Protein AF-J9G814-F1 (afdb_monomer)

Sequence (117 aa):
MMAKVDLSNVELTEKAKEKIEAYYGWSKDWVPLRISKTVTLMVPPEKCNDEYRLKFMRKMNMTDTPKPKHAKADIDIDEANRLLSEGHKKKEVAKMFGVSVVTLDKHLRDASVGGGN

Solvent-accessible surface area (backbone atoms only — not comparable to full-atom values): 7345 Å² total; per-residue (Å²): 132,85,82,79,79,69,78,82,41,61,69,62,48,49,56,49,48,52,54,50,48,54,55,52,57,70,51,72,64,45,38,82,34,73,75,53,99,90,43,70,41,79,33,53,63,95,54,61,45,70,69,52,46,52,53,49,29,61,74,68,74,50,72,92,65,77,75,76,77,76,74,83,77,88,72,65,59,69,61,52,51,48,46,46,72,75,64,50,51,64,68,57,55,16,52,76,73,75,46,50,52,68,56,47,53,49,53,54,49,54,60,68,68,62,80,76,128

Secondary structure (DSSP, 8-state):
-PPPP-TT-HHHHHHHHHH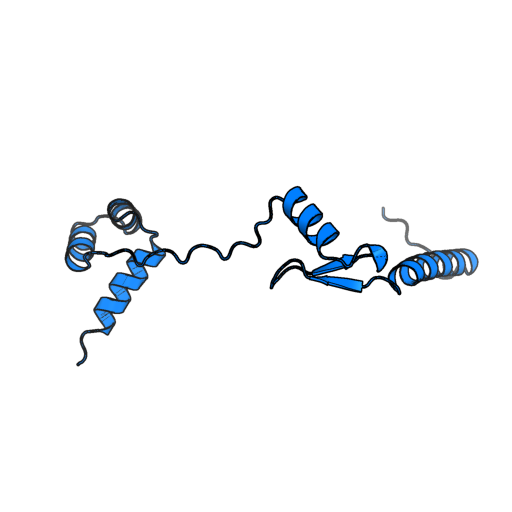HHHHHHHHTT-EEEE-SSS-EEEE-GGG-SHHHHHHHHHHTT---SPPP--------HHHHHHHHHTT--HHHHHHHTTS-HHHHHHHHHHHHH----

Mean predicted aligned error: 14.92 Å

InterPro domains:
  IPR006120 Resolvase, HTH domain [PF02796] (72-104)
  IPR009057 Homedomain-like superfamily [SSF46689] (76-109)

Radius of gyration: 28.43 Å; Cα contacts (8 Å, |Δi|>4): 69; chains: 1; bounding box: 52×35×76 Å

Structure (mmCIF, N/CA/C/O backbone):
data_AF-J9G814-F1
#
_entry.id   AF-J9G814-F1
#
loop_
_atom_site.group_PDB
_atom_site.id
_atom_site.type_symbol
_atom_site.label_atom_id
_atom_site.label_alt_id
_atom_site.label_comp_id
_atom_site.label_asym_id
_atom_site.label_entity_id
_atom_site.label_seq_id
_atom_site.pdbx_PDB_ins_code
_atom_site.Cartn_x
_atom_site.Cartn_y
_atom_site.Cartn_z
_atom_site.occupancy
_atom_site.B_iso_or_equiv
_atom_site.auth_seq_id
_atom_site.auth_comp_id
_atom_site.auth_asym_id
_atom_site.auth_atom_id
_atom_site.pdbx_PDB_model_num
ATOM 1 N N . MET A 1 1 ? -16.039 6.708 -36.908 1.00 39.12 1 MET A N 1
ATOM 2 C CA . MET A 1 1 ? -15.672 5.435 -37.569 1.00 39.12 1 MET A CA 1
ATOM 3 C C . MET A 1 1 ? -14.186 5.203 -37.335 1.00 39.12 1 MET A C 1
ATOM 5 O O . MET A 1 1 ? -13.408 6.066 -37.712 1.00 39.12 1 MET A O 1
ATOM 9 N N . MET A 1 2 ? -13.783 4.118 -36.661 1.00 47.75 2 MET A N 1
ATOM 10 C CA . MET A 1 2 ? -12.360 3.752 -36.595 1.00 47.75 2 MET A CA 1
ATOM 11 C C . MET A 1 2 ? -11.960 3.196 -37.962 1.00 47.75 2 MET A C 1
ATOM 13 O O . MET A 1 2 ? -12.574 2.236 -38.431 1.00 47.75 2 MET A O 1
ATOM 17 N N . ALA A 1 3 ? -10.989 3.828 -38.620 1.00 64.94 3 ALA A N 1
ATOM 18 C CA . ALA A 1 3 ? -10.440 3.328 -39.871 1.00 64.94 3 ALA A CA 1
ATOM 19 C C . ALA A 1 3 ? -9.830 1.942 -39.616 1.00 64.94 3 ALA A C 1
ATOM 21 O O . ALA A 1 3 ? -8.946 1.792 -38.773 1.00 64.94 3 ALA A O 1
ATOM 22 N N . LYS A 1 4 ? -10.341 0.918 -40.304 1.00 66.56 4 LYS A N 1
ATOM 23 C CA . LYS A 1 4 ? -9.744 -0.418 -40.279 1.00 66.56 4 LYS A CA 1
ATOM 24 C C . LYS A 1 4 ? -8.463 -0.352 -41.103 1.00 66.56 4 LYS A C 1
ATOM 26 O O . LYS A 1 4 ? -8.513 0.016 -42.272 1.00 66.56 4 LYS A O 1
ATOM 31 N N . VAL A 1 5 ? -7.330 -0.655 -40.478 1.00 64.62 5 VAL A N 1
ATOM 32 C CA . VAL A 1 5 ? -6.048 -0.761 -41.180 1.00 64.62 5 VAL A CA 1
ATOM 33 C C . VAL A 1 5 ? -6.077 -2.036 -42.013 1.00 64.62 5 VAL A C 1
ATOM 35 O O . VAL A 1 5 ? -6.324 -3.118 -41.481 1.00 64.62 5 VAL A O 1
ATOM 38 N N . ASP A 1 6 ? -5.850 -1.897 -43.315 1.00 69.25 6 ASP A N 1
ATOM 39 C CA . ASP A 1 6 ? -5.693 -3.025 -44.223 1.00 69.25 6 ASP A CA 1
ATOM 40 C C . ASP A 1 6 ? -4.309 -3.660 -44.020 1.00 69.25 6 ASP A C 1
ATOM 42 O O . ASP A 1 6 ? -3.280 -3.091 -44.385 1.00 69.25 6 ASP A O 1
ATOM 46 N N . LEU A 1 7 ? -4.295 -4.837 -43.392 1.00 63.16 7 LEU A N 1
ATOM 47 C CA . LEU A 1 7 ? -3.091 -5.610 -43.074 1.00 63.16 7 LEU A CA 1
ATOM 48 C C . LEU A 1 7 ? -2.484 -6.319 -44.297 1.00 63.16 7 LEU A C 1
ATOM 50 O O . LEU A 1 7 ? -1.447 -6.959 -44.158 1.00 63.16 7 LEU A O 1
ATOM 54 N N . SER A 1 8 ? -3.116 -6.232 -45.474 1.00 68.69 8 SER A N 1
ATOM 55 C CA . SER A 1 8 ? -2.572 -6.777 -46.725 1.00 68.69 8 SER A CA 1
ATOM 56 C C . SER A 1 8 ? -1.595 -5.823 -47.426 1.00 68.69 8 SER A C 1
ATOM 58 O O . SER A 1 8 ? -0.843 -6.236 -48.311 1.00 68.69 8 SER A O 1
ATOM 60 N N . ASN A 1 9 ? -1.552 -4.555 -47.002 1.00 77.19 9 ASN A N 1
ATOM 61 C CA . ASN A 1 9 ? -0.586 -3.580 -47.488 1.00 77.19 9 ASN A CA 1
ATOM 62 C C . ASN A 1 9 ? 0.782 -3.809 -46.826 1.00 77.19 9 ASN A C 1
ATOM 64 O O . ASN A 1 9 ? 1.048 -3.332 -45.721 1.00 77.19 9 ASN A O 1
ATOM 68 N N . VAL A 1 10 ? 1.653 -4.516 -47.549 1.00 72.81 10 VAL A N 1
ATOM 69 C CA . VAL A 1 10 ? 3.005 -4.900 -47.117 1.00 72.81 10 VAL A CA 1
ATOM 70 C C . VAL A 1 10 ? 3.814 -3.705 -46.599 1.00 72.81 10 VAL A C 1
ATOM 72 O O . VAL A 1 10 ? 4.476 -3.819 -45.573 1.00 72.81 10 VAL A O 1
ATOM 75 N N . GLU A 1 11 ? 3.718 -2.532 -47.230 1.00 75.12 11 GLU A N 1
ATOM 76 C CA . GLU A 1 11 ? 4.480 -1.345 -46.818 1.00 75.12 11 GLU A CA 1
ATOM 77 C C . GLU A 1 11 ? 4.008 -0.786 -45.463 1.00 75.12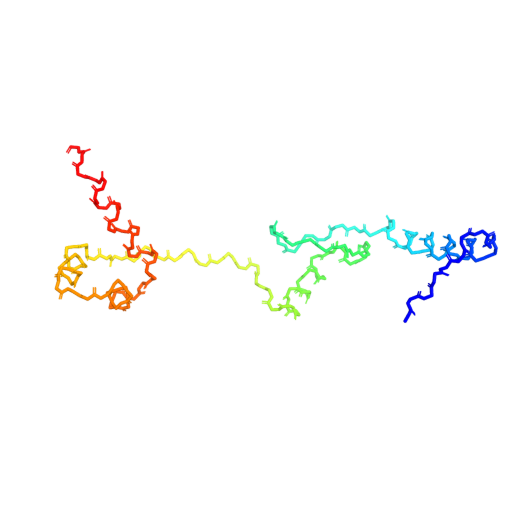 11 GLU A C 1
ATOM 79 O O . GLU A 1 11 ? 4.819 -0.404 -44.615 1.00 75.12 11 GLU A O 1
ATOM 84 N N . LEU A 1 12 ? 2.691 -0.764 -45.228 1.00 73.06 12 LEU A N 1
ATOM 85 C CA . LEU A 1 12 ? 2.120 -0.352 -43.942 1.00 73.06 12 LEU A CA 1
ATOM 86 C C . LEU A 1 12 ? 2.437 -1.365 -42.838 1.00 73.06 12 LEU A C 1
ATOM 88 O O . LEU A 1 12 ? 2.702 -0.967 -41.701 1.00 73.06 12 LEU A O 1
ATOM 92 N N . THR A 1 13 ? 2.445 -2.657 -43.165 1.00 74.69 13 THR A N 1
ATOM 93 C CA . THR A 1 13 ? 2.797 -3.727 -42.227 1.00 74.69 13 THR A CA 1
ATOM 94 C C . THR A 1 13 ? 4.269 -3.666 -41.819 1.00 74.69 13 THR A C 1
ATOM 96 O O . THR A 1 13 ? 4.560 -3.764 -40.628 1.00 74.69 13 THR A O 1
ATOM 99 N N . GLU A 1 14 ? 5.192 -3.447 -42.757 1.00 80.00 14 GLU A N 1
ATOM 100 C CA . GLU A 1 14 ? 6.625 -3.321 -42.450 1.00 80.00 14 GLU A CA 1
ATOM 101 C C . GLU A 1 14 ? 6.919 -2.062 -41.620 1.00 80.00 14 GLU A C 1
ATOM 103 O O . GLU A 1 14 ? 7.578 -2.151 -40.585 1.00 80.00 14 GLU A O 1
ATOM 108 N N . LYS A 1 15 ? 6.319 -0.910 -41.956 1.00 81.62 15 LYS A N 1
ATOM 109 C CA . LYS A 1 15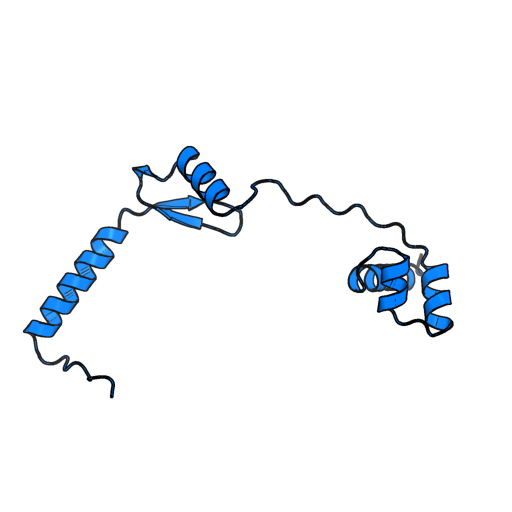 ? 6.437 0.312 -41.132 1.00 81.62 15 LYS A CA 1
ATOM 110 C C . LYS A 1 15 ? 5.868 0.137 -39.722 1.00 81.62 15 LYS A C 1
ATOM 112 O O . LYS A 1 15 ? 6.376 0.726 -38.766 1.00 81.62 15 LYS A O 1
ATOM 117 N N . ALA A 1 16 ? 4.791 -0.635 -39.572 1.00 77.75 16 ALA A N 1
ATOM 118 C CA . ALA A 1 16 ? 4.239 -0.955 -38.260 1.00 77.75 16 ALA A CA 1
ATOM 119 C C . ALA A 1 16 ? 5.192 -1.855 -37.462 1.00 77.75 16 ALA A C 1
ATOM 121 O O . ALA A 1 16 ? 5.446 -1.566 -36.294 1.00 77.75 16 ALA A O 1
ATOM 122 N N . LYS A 1 17 ? 5.763 -2.892 -38.089 1.00 81.00 17 LYS A N 1
ATOM 123 C CA . LYS A 1 17 ? 6.764 -3.767 -37.462 1.00 81.00 17 LYS A CA 1
ATOM 124 C C . LYS A 1 17 ? 8.002 -2.996 -37.021 1.00 81.00 17 LYS A C 1
ATOM 126 O O . LYS A 1 17 ? 8.423 -3.181 -35.890 1.00 81.00 17 LYS A O 1
ATOM 131 N N . GLU A 1 18 ? 8.521 -2.086 -37.841 1.00 82.50 18 GLU A N 1
ATOM 132 C CA . GLU A 1 18 ? 9.692 -1.268 -37.498 1.00 82.50 18 GLU A CA 1
ATOM 133 C C . GLU A 1 18 ? 9.433 -0.396 -36.260 1.00 82.50 18 GLU A C 1
ATOM 135 O O . GLU A 1 18 ? 10.235 -0.363 -35.329 1.00 82.50 18 GLU A O 1
ATOM 140 N N . LYS A 1 19 ? 8.263 0.252 -36.182 1.00 80.00 19 LYS A N 1
ATOM 141 C CA . LYS A 1 19 ? 7.867 1.027 -34.993 1.00 80.00 19 LYS A CA 1
ATOM 142 C C . LYS A 1 19 ? 7.693 0.153 -33.756 1.00 80.00 19 LYS A C 1
ATOM 144 O O . LYS A 1 19 ? 8.042 0.577 -32.655 1.00 80.00 19 LYS A O 1
ATOM 149 N N . ILE A 1 20 ? 7.137 -1.042 -33.932 1.00 77.31 20 ILE A N 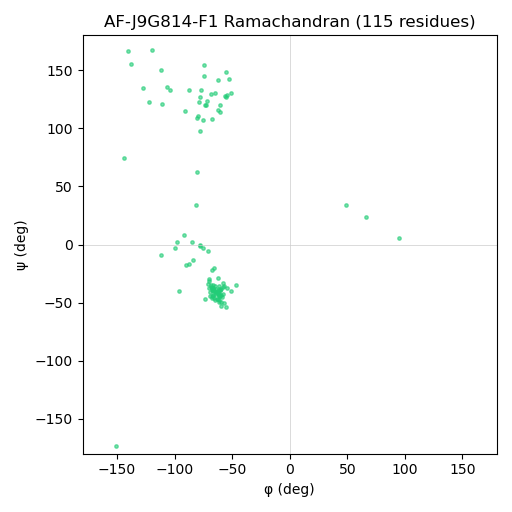1
ATOM 150 C CA . ILE A 1 20 ? 6.959 -2.022 -32.862 1.00 77.31 20 ILE A CA 1
ATOM 151 C C . ILE A 1 20 ? 8.325 -2.511 -32.364 1.00 77.31 20 ILE A C 1
ATOM 153 O O . ILE A 1 20 ? 8.564 -2.546 -31.160 1.00 77.31 20 ILE A O 1
ATOM 157 N N . GLU A 1 21 ? 9.241 -2.840 -33.268 1.00 76.81 21 GLU A N 1
ATOM 158 C CA . GLU A 1 21 ? 10.586 -3.299 -32.941 1.00 76.81 21 GLU A CA 1
ATOM 159 C C . GLU A 1 21 ? 11.418 -2.194 -32.292 1.00 76.81 21 GLU A C 1
ATOM 161 O O . GLU A 1 21 ? 12.084 -2.456 -31.297 1.00 76.81 21 GLU A O 1
ATOM 166 N N . ALA A 1 22 ? 11.317 -0.951 -32.766 1.00 74.12 22 ALA A N 1
ATOM 167 C CA . ALA A 1 22 ? 11.938 0.202 -32.121 1.00 74.12 22 ALA A CA 1
ATOM 168 C C . ALA A 1 22 ? 11.396 0.412 -30.696 1.00 74.12 22 ALA A C 1
ATOM 170 O O . ALA A 1 22 ? 12.170 0.602 -29.757 1.00 74.12 22 ALA A O 1
ATOM 171 N N . TYR A 1 23 ? 10.075 0.307 -30.512 1.00 67.56 23 TYR A N 1
ATOM 172 C CA . TYR A 1 23 ? 9.432 0.412 -29.201 1.00 67.56 23 TYR A CA 1
ATOM 173 C C . TYR A 1 23 ? 9.904 -0.684 -28.237 1.00 67.56 23 TYR A C 1
ATOM 175 O O . TYR A 1 23 ? 10.315 -0.396 -27.112 1.00 67.56 23 TYR A O 1
ATOM 183 N N . TYR A 1 24 ? 9.892 -1.944 -28.678 1.00 65.56 24 TYR A N 1
ATOM 184 C CA . TYR A 1 24 ? 10.353 -3.058 -27.853 1.00 65.56 24 TYR A CA 1
ATOM 185 C C . TYR A 1 24 ? 11.871 -3.045 -27.660 1.00 65.56 24 TYR A C 1
ATOM 187 O O . TYR A 1 24 ? 12.338 -3.380 -26.574 1.00 65.56 24 TYR A O 1
ATOM 195 N N . GLY A 1 25 ? 12.642 -2.604 -28.652 1.00 65.75 25 GLY A N 1
ATOM 196 C CA . GLY A 1 25 ? 14.088 -2.417 -28.581 1.00 65.75 25 GLY A CA 1
ATOM 197 C C . GLY A 1 25 ? 14.487 -1.458 -27.466 1.00 65.75 25 GLY A C 1
ATOM 198 O O . GLY A 1 25 ? 15.367 -1.786 -26.680 1.00 65.75 25 GLY A O 1
ATOM 199 N N . TRP A 1 26 ? 13.767 -0.344 -27.306 1.00 58.25 26 TRP A N 1
ATOM 200 C CA . TRP A 1 26 ? 14.002 0.608 -26.215 1.00 58.25 26 TRP A CA 1
ATOM 201 C C . TRP A 1 26 ? 13.657 0.056 -24.830 1.00 58.25 26 TRP A C 1
ATOM 203 O O . TRP A 1 26 ? 14.167 0.575 -23.843 1.00 58.25 26 TRP A O 1
ATOM 213 N N . SER A 1 27 ? 12.809 -0.976 -24.740 1.00 60.44 27 SER A N 1
ATOM 214 C CA . SER A 1 27 ? 12.403 -1.608 -23.474 1.00 60.44 27 SER A CA 1
ATOM 215 C C . SER A 1 27 ? 13.327 -2.736 -23.000 1.00 60.44 27 SER A C 1
ATOM 217 O O . SER A 1 27 ? 13.272 -3.095 -21.825 1.00 60.44 27 SER A O 1
ATOM 219 N N . LYS A 1 28 ? 14.178 -3.287 -23.882 1.00 65.00 28 LYS A N 1
ATOM 220 C CA . LYS A 1 28 ? 15.026 -4.459 -23.580 1.00 65.00 28 LYS A CA 1
ATOM 221 C C . LYS A 1 28 ? 16.034 -4.204 -22.460 1.00 65.00 28 LYS A C 1
ATOM 223 O O . LYS A 1 28 ? 16.346 -5.128 -21.717 1.00 65.00 28 LYS A O 1
ATOM 228 N N . ASP A 1 29 ? 16.467 -2.957 -22.308 1.00 77.81 29 ASP A N 1
ATOM 229 C CA . ASP A 1 29 ? 17.481 -2.572 -21.324 1.00 77.81 29 ASP A CA 1
ATOM 230 C C . ASP A 1 29 ? 16.880 -1.996 -20.032 1.00 77.81 29 ASP A C 1
ATOM 232 O O . ASP A 1 29 ? 17.613 -1.578 -19.138 1.00 77.81 29 ASP A O 1
ATOM 236 N N . TRP A 1 30 ? 15.549 -1.939 -19.904 1.00 88.06 30 TRP A N 1
ATOM 237 C CA . TRP A 1 30 ? 14.917 -1.400 -18.701 1.00 88.06 30 TRP A CA 1
ATOM 238 C C . TRP A 1 30 ? 14.976 -2.422 -17.573 1.00 88.06 30 TRP A C 1
ATOM 240 O O . TRP A 1 30 ? 14.604 -3.584 -17.724 1.00 88.06 30 TRP A O 1
ATOM 250 N N . VAL A 1 31 ? 15.388 -1.956 -16.402 1.00 90.69 31 VAL A N 1
ATOM 251 C CA . VAL A 1 31 ? 15.571 -2.779 -15.212 1.00 90.69 31 VAL A CA 1
ATOM 252 C C . VAL A 1 31 ? 14.527 -2.434 -14.145 1.00 90.69 31 VAL A C 1
ATOM 254 O O . VAL A 1 31 ? 14.046 -1.296 -14.079 1.00 90.69 31 VAL A O 1
ATOM 257 N N . PRO A 1 32 ? 14.141 -3.406 -13.301 1.00 93.75 32 PRO A N 1
ATOM 258 C CA . PRO A 1 32 ? 13.139 -3.186 -12.269 1.00 93.75 32 PRO A CA 1
ATOM 259 C C . PRO A 1 32 ? 13.739 -2.470 -11.050 1.00 93.75 32 PRO A C 1
ATOM 261 O O . PRO A 1 32 ? 14.469 -3.062 -10.257 1.00 93.75 32 PRO A O 1
ATOM 264 N N . LEU A 1 33 ? 13.358 -1.211 -10.836 1.00 94.12 33 LEU A N 1
ATOM 265 C CA . LEU A 1 33 ? 13.622 -0.473 -9.603 1.00 94.12 33 LEU A CA 1
ATOM 266 C C . LEU A 1 33 ? 12.462 -0.652 -8.620 1.00 94.12 33 LEU A C 1
ATOM 268 O O . LEU A 1 33 ? 11.341 -0.181 -8.840 1.00 94.12 33 LEU A O 1
ATOM 272 N N . ARG A 1 34 ? 12.733 -1.308 -7.491 1.00 91.19 34 ARG A N 1
ATOM 273 C CA . ARG A 1 34 ? 11.732 -1.513 -6.441 1.00 91.19 34 ARG A CA 1
ATOM 274 C C . ARG A 1 34 ? 11.559 -0.252 -5.594 1.00 91.19 34 ARG A C 1
ATOM 276 O O . ARG A 1 34 ? 12.513 0.222 -4.986 1.00 91.19 34 ARG A O 1
ATOM 283 N N . ILE A 1 35 ? 10.329 0.260 -5.531 1.00 89.75 35 ILE A N 1
ATOM 284 C CA . ILE A 1 35 ? 9.969 1.429 -4.712 1.00 89.75 35 ILE A CA 1
ATOM 285 C C . ILE A 1 35 ? 9.381 0.991 -3.374 1.00 89.75 35 ILE A C 1
ATOM 287 O O . ILE A 1 35 ? 9.671 1.587 -2.346 1.00 89.75 35 ILE A O 1
ATOM 291 N N . SER A 1 36 ? 8.547 -0.052 -3.376 1.00 83.62 36 SER A N 1
ATOM 292 C CA . SER A 1 36 ? 7.942 -0.600 -2.161 1.00 83.62 36 SER A CA 1
ATOM 293 C C . SER A 1 36 ? 7.656 -2.098 -2.307 1.00 83.62 36 SER A C 1
ATOM 295 O O . SER A 1 36 ? 8.004 -2.737 -3.306 1.00 83.62 36 SER A O 1
ATOM 297 N N . LYS A 1 37 ? 6.983 -2.696 -1.316 1.00 82.44 37 LYS A N 1
ATOM 298 C CA . LYS A 1 37 ? 6.521 -4.089 -1.417 1.00 82.44 37 LYS A CA 1
ATOM 299 C C . LYS A 1 37 ? 5.592 -4.315 -2.616 1.00 82.44 37 LYS A C 1
ATOM 301 O O . LYS A 1 37 ? 5.668 -5.392 -3.196 1.00 82.44 37 LYS A O 1
ATOM 306 N N . THR A 1 38 ? 4.783 -3.322 -2.989 1.00 84.62 38 THR A N 1
ATOM 307 C CA . THR A 1 38 ? 3.733 -3.427 -4.020 1.00 84.62 38 THR A CA 1
ATOM 308 C C . THR A 1 38 ? 4.014 -2.619 -5.288 1.00 84.62 38 THR A C 1
ATOM 310 O O . THR A 1 38 ? 3.281 -2.767 -6.259 1.00 84.62 38 THR A O 1
ATOM 313 N N . VAL A 1 39 ? 5.048 -1.771 -5.303 1.00 87.69 39 VAL A N 1
ATOM 314 C CA . VAL A 1 39 ? 5.348 -0.871 -6.428 1.00 87.69 39 VAL A CA 1
ATOM 315 C C . VAL A 1 39 ? 6.759 -1.119 -6.954 1.00 87.69 39 VAL A C 1
ATOM 317 O O . VAL A 1 39 ? 7.739 -0.996 -6.215 1.00 87.69 39 VAL A O 1
ATOM 320 N N . THR A 1 40 ? 6.848 -1.432 -8.247 1.00 92.69 40 THR A N 1
ATOM 321 C CA . THR A 1 40 ? 8.095 -1.569 -9.015 1.00 92.69 40 THR A CA 1
ATOM 322 C C . THR A 1 40 ? 7.992 -0.704 -10.262 1.00 92.69 40 THR A C 1
ATOM 324 O O . THR A 1 40 ? 6.960 -0.709 -10.929 1.00 92.69 40 THR A O 1
ATOM 327 N N . LEU A 1 41 ? 9.046 0.050 -10.556 1.00 91.31 41 LEU A N 1
ATOM 328 C CA . LEU A 1 41 ? 9.156 0.859 -11.763 1.00 91.31 41 LEU A CA 1
ATOM 329 C C . LEU A 1 41 ? 10.141 0.197 -12.711 1.00 91.31 41 LEU A C 1
ATOM 331 O O . LEU A 1 41 ? 11.227 -0.190 -12.291 1.00 91.31 41 LEU A O 1
ATOM 335 N N . MET A 1 42 ? 9.796 0.131 -13.989 1.00 92.00 42 MET A N 1
ATOM 336 C CA . MET A 1 42 ? 10.794 -0.122 -15.019 1.00 92.00 42 MET A CA 1
ATOM 337 C C . MET A 1 42 ? 11.536 1.195 -15.246 1.00 92.00 42 MET A C 1
ATOM 339 O O . MET A 1 42 ? 10.892 2.221 -15.475 1.00 92.00 42 MET A O 1
ATOM 343 N N . VAL A 1 43 ? 12.865 1.189 -15.161 1.00 90.88 43 VAL A N 1
ATOM 344 C CA . VAL A 1 43 ? 13.699 2.374 -15.403 1.00 90.88 43 VAL A CA 1
ATOM 345 C C . VAL A 1 43 ? 14.935 2.004 -16.223 1.00 90.88 43 VAL A C 1
ATOM 347 O O . VAL A 1 43 ? 15.375 0.858 -16.171 1.00 90.88 43 VAL A O 1
ATOM 350 N N . PRO A 1 44 ? 15.534 2.959 -16.948 1.00 90.50 44 PRO A N 1
ATOM 351 C CA . PRO A 1 44 ? 16.862 2.776 -17.524 1.00 90.50 44 PRO A CA 1
ATOM 352 C C . PRO A 1 44 ? 17.921 2.391 -16.464 1.00 90.50 44 PRO A C 1
ATOM 354 O O . PRO A 1 44 ? 17.805 2.850 -15.317 1.00 90.50 44 PRO A O 1
ATOM 357 N N . PRO A 1 45 ? 18.956 1.597 -16.805 1.00 87.94 45 PRO A N 1
ATOM 358 C CA . PRO A 1 45 ? 19.946 1.091 -15.848 1.00 87.94 45 PRO A CA 1
ATOM 359 C C . PRO A 1 45 ? 20.635 2.179 -15.023 1.00 87.94 45 PRO A C 1
ATOM 361 O O . PRO A 1 45 ? 20.833 2.013 -13.821 1.00 87.94 45 PRO A O 1
ATOM 364 N N . GLU A 1 46 ? 20.921 3.334 -15.623 1.00 87.69 46 GLU A N 1
ATOM 365 C CA . GLU A 1 46 ? 21.570 4.464 -14.956 1.00 87.69 46 GLU A CA 1
ATOM 366 C C . GLU A 1 46 ? 20.705 5.095 -13.852 1.00 87.69 46 GLU A C 1
ATOM 368 O O . GLU A 1 46 ? 21.217 5.756 -12.948 1.00 87.69 46 GLU A O 1
ATOM 373 N N . LYS A 1 47 ? 19.387 4.864 -13.893 1.00 90.88 47 LYS A N 1
ATOM 374 C CA . LYS A 1 47 ? 18.407 5.342 -12.904 1.00 90.88 47 LYS A CA 1
ATOM 375 C C . LYS A 1 47 ? 18.006 4.274 -11.892 1.00 90.88 47 LYS A C 1
ATOM 377 O O . LYS A 1 47 ? 17.238 4.571 -10.979 1.00 90.88 47 LYS A O 1
ATOM 382 N N . CYS A 1 48 ? 18.506 3.048 -12.018 1.00 91.25 48 CYS A N 1
ATOM 383 C CA . CYS A 1 48 ? 18.221 1.968 -11.081 1.00 91.25 48 CYS A CA 1
ATOM 384 C C . CYS A 1 48 ? 19.092 2.075 -9.823 1.00 91.25 48 CYS A C 1
ATOM 386 O O . CYS A 1 48 ? 19.918 1.213 -9.534 1.00 91.25 48 CYS A O 1
ATOM 388 N N . ASN A 1 49 ? 18.924 3.168 -9.083 1.00 92.00 49 ASN A N 1
ATOM 389 C CA . ASN A 1 49 ? 19.697 3.469 -7.886 1.00 92.00 49 ASN A CA 1
ATOM 390 C C . ASN A 1 49 ? 18.827 4.097 -6.784 1.00 92.00 49 ASN A C 1
ATOM 392 O O . ASN A 1 49 ? 17.693 4.537 -7.006 1.00 92.00 49 ASN A O 1
ATOM 396 N N . ASP A 1 50 ? 19.387 4.135 -5.578 1.00 89.62 50 ASP A N 1
ATOM 397 C CA . ASP A 1 50 ? 18.708 4.602 -4.370 1.00 89.62 50 ASP A CA 1
ATOM 398 C C . ASP A 1 50 ? 18.378 6.099 -4.409 1.00 89.62 50 ASP A C 1
ATOM 400 O O . ASP A 1 50 ? 17.320 6.513 -3.934 1.00 89.62 50 ASP A O 1
ATOM 404 N N . GLU A 1 51 ? 19.235 6.917 -5.021 1.00 92.31 51 GLU A N 1
ATOM 405 C CA . GLU A 1 51 ? 19.015 8.360 -5.140 1.00 92.31 51 GLU A CA 1
ATOM 406 C C . GLU A 1 51 ? 17.780 8.661 -6.002 1.00 92.31 51 GLU A C 1
ATOM 408 O O . GLU A 1 51 ? 16.887 9.418 -5.601 1.00 92.31 51 GLU A O 1
ATOM 413 N N . TYR A 1 52 ? 17.681 8.013 -7.164 1.00 92.75 52 TYR A N 1
ATOM 414 C CA . TYR A 1 52 ? 16.536 8.136 -8.058 1.00 92.75 52 TYR A CA 1
ATOM 415 C C . TYR A 1 52 ? 15.259 7.602 -7.402 1.00 92.75 52 TYR A C 1
ATOM 417 O O . TYR A 1 52 ? 14.212 8.252 -7.492 1.00 92.75 52 TYR A O 1
ATOM 425 N N . ARG A 1 53 ? 15.347 6.476 -6.675 1.00 91.88 53 ARG A N 1
ATOM 426 C CA . ARG A 1 53 ? 14.235 5.937 -5.875 1.00 91.88 53 ARG A CA 1
ATOM 427 C C . ARG A 1 53 ? 13.710 6.983 -4.894 1.00 91.88 53 ARG A C 1
ATOM 429 O O . ARG A 1 53 ? 12.520 7.291 -4.914 1.00 91.88 53 ARG A O 1
ATOM 436 N N . LEU A 1 54 ? 14.580 7.572 -4.073 1.00 90.75 54 LEU A N 1
ATOM 437 C CA . LEU A 1 54 ? 14.190 8.562 -3.062 1.00 90.75 54 LEU A CA 1
ATOM 438 C C . LEU A 1 54 ? 13.605 9.833 -3.689 1.00 90.75 54 LEU A C 1
ATOM 440 O O . LEU A 1 54 ? 12.606 10.367 -3.200 1.00 90.75 54 LEU A O 1
ATOM 444 N N . LYS A 1 55 ? 14.183 10.304 -4.799 1.00 92.12 55 LYS A N 1
ATOM 445 C CA . LYS A 1 55 ? 13.660 11.452 -5.552 1.00 92.12 55 LYS A CA 1
ATOM 446 C C . LYS A 1 55 ? 12.263 11.173 -6.106 1.00 92.12 55 LYS A C 1
ATOM 448 O O . LYS A 1 55 ? 11.390 12.037 -6.015 1.00 92.12 55 LYS A O 1
ATOM 453 N N . PHE A 1 56 ? 12.038 9.974 -6.643 1.00 90.12 56 PHE A N 1
ATOM 454 C CA . PHE A 1 56 ? 10.727 9.540 -7.118 1.00 90.12 56 PHE A CA 1
ATOM 455 C C . PHE A 1 56 ? 9.711 9.474 -5.973 1.00 90.12 56 PHE A C 1
ATOM 457 O O . PHE A 1 56 ? 8.621 10.031 -6.093 1.00 90.12 56 PHE A O 1
ATOM 464 N N . MET A 1 57 ?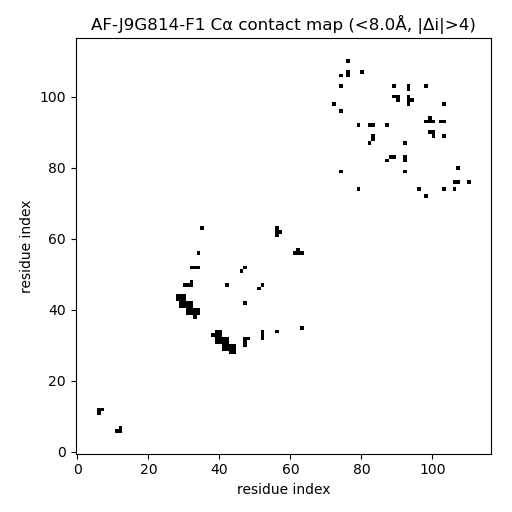 10.083 8.872 -4.840 1.00 89.56 57 MET A N 1
ATOM 465 C CA . MET A 1 57 ? 9.219 8.788 -3.659 1.00 89.56 57 MET A CA 1
ATOM 466 C C . MET A 1 57 ? 8.819 10.172 -3.147 1.00 89.56 57 MET A C 1
ATOM 468 O O . MET A 1 57 ? 7.636 10.418 -2.919 1.00 89.56 57 MET A O 1
ATOM 472 N N . ARG A 1 58 ? 9.774 11.108 -3.062 1.00 88.88 58 ARG A N 1
ATOM 473 C CA . ARG A 1 58 ? 9.510 12.500 -2.670 1.00 88.88 58 ARG A CA 1
ATOM 474 C C . ARG A 1 58 ? 8.559 13.198 -3.640 1.00 88.88 58 ARG A C 1
ATOM 476 O O . ARG A 1 58 ? 7.653 13.888 -3.198 1.00 88.88 58 ARG A O 1
ATOM 483 N N . LYS A 1 59 ? 8.748 13.009 -4.950 1.00 89.94 59 LYS A N 1
ATOM 484 C CA . LYS A 1 59 ? 7.889 13.601 -5.988 1.00 89.94 59 LYS A CA 1
ATOM 485 C C . LYS A 1 59 ? 6.453 13.071 -5.932 1.00 89.94 59 LYS A C 1
ATOM 487 O O . LYS A 1 59 ? 5.525 13.816 -6.217 1.00 89.94 59 LYS A O 1
ATOM 492 N N . MET A 1 60 ? 6.285 11.796 -5.590 1.00 86.19 60 MET A N 1
ATOM 493 C CA . MET A 1 60 ? 4.981 11.132 -5.516 1.00 86.19 60 MET A CA 1
ATOM 494 C C . MET A 1 60 ? 4.346 11.193 -4.119 1.00 86.19 60 MET A C 1
ATOM 496 O O . MET A 1 60 ? 3.352 10.510 -3.881 1.00 86.19 60 MET A O 1
ATOM 500 N N . ASN A 1 61 ? 4.920 11.961 -3.182 1.00 85.94 61 ASN A N 1
ATOM 501 C CA . ASN A 1 61 ? 4.523 11.997 -1.769 1.00 85.94 61 ASN A CA 1
ATOM 502 C C . ASN A 1 61 ? 4.383 10.592 -1.142 1.00 85.94 61 ASN A C 1
ATOM 504 O O . ASN A 1 61 ? 3.528 10.353 -0.289 1.00 85.94 61 ASN A O 1
ATOM 508 N N . MET A 1 62 ? 5.222 9.647 -1.571 1.00 82.31 62 MET A N 1
ATOM 509 C CA . MET A 1 62 ? 5.289 8.301 -1.011 1.00 82.31 62 MET A CA 1
ATOM 510 C C . MET A 1 62 ? 6.256 8.296 0.169 1.00 82.31 62 MET A C 1
ATOM 512 O O . MET A 1 62 ? 7.379 8.788 0.066 1.00 82.31 62 MET A O 1
ATOM 516 N N . THR A 1 63 ? 5.845 7.697 1.282 1.00 73.19 63 THR A N 1
ATOM 517 C CA . THR A 1 63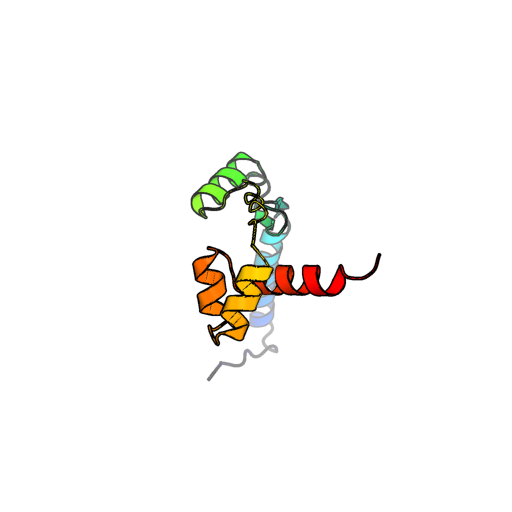 ? 6.707 7.503 2.447 1.00 73.19 63 THR A CA 1
ATOM 518 C C . THR A 1 63 ? 7.165 6.050 2.513 1.00 73.19 63 THR A C 1
ATOM 520 O O . THR A 1 63 ? 6.347 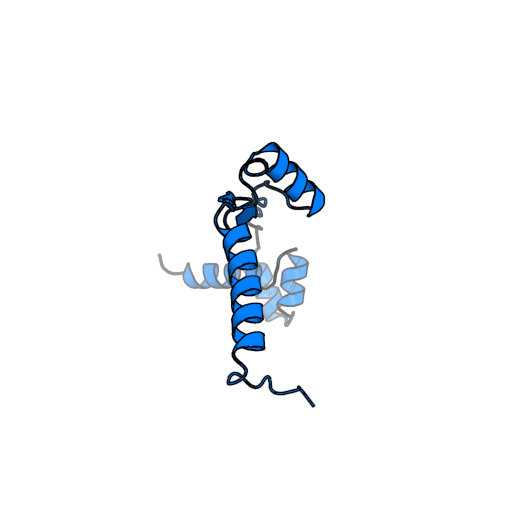5.138 2.405 1.00 73.19 63 THR A O 1
ATOM 523 N N . ASP A 1 64 ? 8.466 5.829 2.724 1.00 65.44 64 ASP A N 1
ATOM 524 C CA . ASP A 1 64 ? 9.010 4.488 3.014 1.00 65.44 64 ASP A CA 1
ATOM 525 C C . ASP A 1 64 ? 8.768 4.073 4.473 1.00 65.44 64 ASP A C 1
ATOM 527 O O . ASP A 1 64 ? 9.161 3.003 4.932 1.00 65.44 64 ASP A O 1
ATOM 531 N N . THR A 1 65 ? 8.137 4.954 5.250 1.00 63.28 65 THR A N 1
ATOM 532 C CA . THR A 1 65 ? 7.873 4.683 6.649 1.00 63.28 65 THR A CA 1
ATOM 533 C C . THR A 1 65 ? 6.844 3.559 6.758 1.00 63.28 65 THR A C 1
ATOM 535 O O . THR A 1 65 ? 5.777 3.620 6.131 1.00 63.28 65 THR A O 1
ATOM 538 N N . PRO A 1 66 ? 7.121 2.513 7.557 1.00 59.00 66 PRO A N 1
ATOM 539 C CA . PRO A 1 66 ? 6.092 1.549 7.897 1.00 59.00 66 PRO A CA 1
ATOM 540 C C . PRO A 1 66 ? 4.927 2.317 8.525 1.00 59.00 66 PRO A C 1
ATOM 542 O O . PRO A 1 66 ? 5.131 3.113 9.444 1.00 59.00 66 PRO A O 1
ATOM 545 N N . LYS A 1 67 ? 3.707 2.106 8.009 1.00 60.47 67 LYS A N 1
ATOM 546 C CA . LYS A 1 67 ? 2.505 2.693 8.614 1.00 60.47 67 LYS A CA 1
ATOM 547 C C . LYS A 1 67 ? 2.524 2.359 10.108 1.00 60.47 67 LYS A C 1
ATOM 549 O O . LYS A 1 67 ? 2.735 1.184 10.436 1.00 60.47 67 LYS A O 1
ATOM 554 N N . PR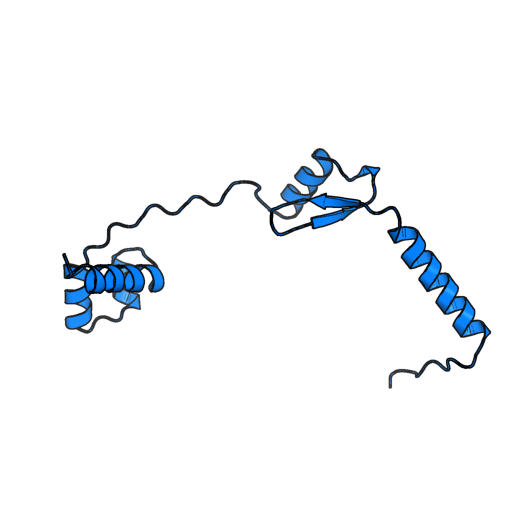O A 1 68 ? 2.332 3.345 11.001 1.00 58.09 68 PRO A N 1
ATOM 555 C CA . PRO A 1 68 ? 2.296 3.066 12.425 1.00 58.09 68 PRO A CA 1
ATOM 556 C C . PRO A 1 68 ? 1.233 1.995 12.663 1.00 58.09 68 PRO A C 1
ATOM 558 O O . PRO A 1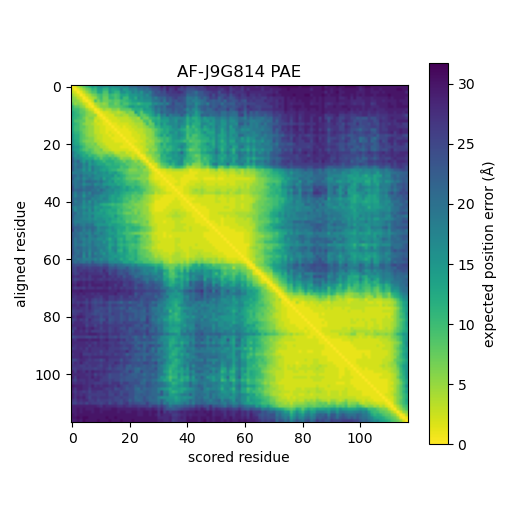 68 ? 0.099 2.116 12.193 1.00 58.09 68 PRO A O 1
ATOM 561 N N . LYS A 1 69 ? 1.612 0.906 13.341 1.00 63.81 69 LYS A N 1
ATOM 562 C CA . LYS A 1 69 ? 0.626 -0.058 13.825 1.00 63.81 69 LYS A CA 1
ATOM 563 C C . LYS A 1 69 ? -0.271 0.726 14.776 1.00 63.81 69 LYS A C 1
ATOM 565 O O . LYS A 1 69 ? 0.222 1.226 15.783 1.00 63.81 69 LYS A O 1
ATOM 570 N N . HIS A 1 70 ? -1.544 0.895 14.424 1.00 63.88 70 HIS A N 1
ATOM 571 C CA . HIS A 1 70 ? -2.495 1.544 15.318 1.00 63.88 70 HIS A CA 1
ATOM 572 C C . HIS A 1 70 ? -2.457 0.809 16.661 1.00 63.88 70 HIS A C 1
ATOM 574 O O . HIS A 1 70 ? -2.527 -0.425 16.686 1.00 63.88 70 HIS A O 1
ATOM 580 N N . ALA A 1 71 ? -2.281 1.558 17.753 1.00 63.69 71 ALA A N 1
ATOM 581 C CA . ALA A 1 71 ? -2.411 1.005 19.092 1.00 63.69 71 ALA A CA 1
ATOM 582 C C . ALA A 1 71 ? -3.765 0.289 19.192 1.00 63.69 71 ALA A C 1
ATOM 584 O O . ALA A 1 71 ? -4.749 0.733 18.590 1.00 63.69 71 ALA A O 1
ATOM 585 N N . LYS A 1 72 ? -3.809 -0.846 19.897 1.00 68.19 72 LYS A N 1
ATOM 586 C CA . LYS A 1 72 ? -5.087 -1.500 20.180 1.00 68.19 72 LYS A CA 1
ATOM 587 C C . LYS A 1 72 ? -5.900 -0.515 21.018 1.00 68.19 72 LYS A C 1
ATOM 589 O O . LYS A 1 72 ? -5.448 -0.129 22.090 1.00 68.19 72 LYS A O 1
ATOM 594 N N . ALA A 1 73 ? -7.022 -0.053 20.474 1.00 72.56 73 ALA A N 1
ATOM 595 C CA . ALA A 1 73 ? -7.959 0.753 21.235 1.00 72.56 73 ALA A CA 1
ATOM 596 C C . ALA A 1 73 ? -8.527 -0.125 22.350 1.00 72.56 73 ALA A C 1
ATOM 598 O O . ALA A 1 73 ? -8.937 -1.252 22.075 1.00 72.56 73 ALA A O 1
ATOM 599 N N . ASP A 1 74 ? -8.504 0.380 23.575 1.00 80.31 74 ASP A N 1
ATOM 600 C CA . ASP A 1 74 ? -9.172 -0.259 24.699 1.00 80.31 74 ASP A CA 1
ATOM 601 C C . ASP A 1 74 ? -10.653 0.124 24.621 1.00 80.31 74 ASP A C 1
ATOM 603 O O . ASP A 1 74 ? -11.001 1.301 24.733 1.00 80.31 74 ASP A O 1
ATOM 607 N N . ILE A 1 75 ? -11.503 -0.843 24.276 1.00 85.06 75 ILE A N 1
ATOM 608 C CA . ILE A 1 75 ? -12.948 -0.645 24.147 1.00 85.06 75 ILE A CA 1
ATOM 609 C C . ILE A 1 75 ? -13.607 -1.406 25.285 1.00 85.06 75 ILE A C 1
ATOM 611 O O . ILE A 1 75 ? -13.491 -2.630 25.348 1.00 85.06 75 ILE A O 1
ATOM 615 N N . ASP A 1 76 ? -14.346 -0.686 26.124 1.00 89.69 76 ASP A N 1
ATOM 616 C CA . ASP A 1 76 ? -15.245 -1.291 27.099 1.00 89.69 76 ASP A CA 1
ATOM 617 C C . ASP A 1 76 ? -16.410 -1.971 26.360 1.00 89.69 76 ASP A C 1
ATOM 619 O O . ASP A 1 76 ? -17.271 -1.324 25.752 1.00 89.69 76 ASP A O 1
ATOM 623 N N . ILE A 1 77 ? -16.383 -3.303 26.359 1.00 89.50 77 ILE A N 1
ATOM 624 C CA . ILE A 1 77 ? -17.342 -4.150 25.649 1.00 89.50 77 ILE A CA 1
ATOM 625 C C . ILE A 1 77 ? -18.723 -4.088 26.295 1.00 89.50 77 ILE A C 1
ATOM 627 O O . ILE A 1 77 ? -19.729 -4.110 25.580 1.00 89.50 77 ILE A O 1
ATOM 631 N N . ASP A 1 78 ? -18.780 -4.010 27.622 1.00 90.50 78 ASP A N 1
ATOM 632 C CA . ASP A 1 78 ? -20.035 -4.010 28.365 1.00 90.50 78 ASP A CA 1
ATOM 633 C C . ASP A 1 78 ? -20.781 -2.704 28.109 1.00 90.50 78 ASP A C 1
ATOM 635 O O . ASP A 1 78 ? -21.966 -2.713 27.762 1.00 90.50 78 ASP A O 1
ATOM 639 N N . GLU A 1 79 ? -20.057 -1.584 28.143 1.00 91.38 79 GLU A N 1
ATOM 640 C CA . GLU A 1 79 ? -20.619 -0.279 27.812 1.00 91.38 79 GLU A CA 1
ATOM 641 C C . GLU A 1 79 ? -21.054 -0.195 26.342 1.00 91.38 79 GLU A C 1
ATOM 643 O O . GLU A 1 79 ? -22.138 0.305 26.026 1.00 91.38 79 GLU A O 1
ATOM 648 N N . ALA A 1 80 ? -20.260 -0.748 25.421 1.00 91.12 80 ALA A N 1
ATOM 649 C CA . ALA A 1 80 ? -20.635 -0.813 24.013 1.00 91.12 80 ALA A CA 1
ATOM 650 C C . ALA A 1 80 ? -21.917 -1.638 23.783 1.00 91.12 80 ALA A C 1
ATOM 652 O O . ALA A 1 80 ? -22.777 -1.226 23.000 1.00 91.12 80 ALA A O 1
ATOM 653 N N . ASN A 1 81 ? -22.072 -2.781 24.460 1.00 91.06 81 ASN A N 1
ATOM 654 C CA . ASN A 1 81 ? -23.278 -3.609 24.382 1.00 91.06 81 ASN A CA 1
ATOM 655 C C . ASN A 1 81 ? -24.496 -2.924 25.007 1.00 91.06 81 ASN A C 1
ATOM 657 O O . ASN A 1 81 ? -25.600 -3.035 24.463 1.00 91.06 81 ASN A O 1
ATOM 661 N N . ARG A 1 82 ? -24.305 -2.185 26.106 1.00 93.00 82 ARG A N 1
ATOM 662 C CA . ARG A 1 82 ? -25.361 -1.387 26.736 1.00 93.00 82 ARG A CA 1
ATOM 663 C C . ARG A 1 82 ? -25.908 -0.344 25.768 1.00 93.00 82 ARG A C 1
ATOM 665 O O . ARG A 1 82 ? -27.101 -0.362 25.480 1.00 93.00 82 ARG A O 1
ATOM 672 N N . LEU A 1 83 ? -25.037 0.469 25.170 1.00 93.06 83 LEU A N 1
ATOM 673 C CA . LEU A 1 83 ? -25.435 1.503 24.208 1.00 93.06 83 LEU A CA 1
ATOM 674 C C . LEU A 1 83 ? -26.154 0.915 22.982 1.00 93.06 83 LEU A C 1
ATOM 676 O O . LEU A 1 83 ? -27.124 1.486 22.483 1.00 93.06 83 LEU A O 1
ATOM 680 N N . LEU A 1 84 ? -25.707 -0.245 22.493 1.00 92.19 84 LEU A N 1
ATOM 681 C CA . LEU A 1 84 ? -26.385 -0.945 21.398 1.00 92.19 84 LEU A CA 1
ATOM 682 C C . LEU A 1 84 ? -27.772 -1.460 21.806 1.00 92.19 84 LEU A C 1
ATOM 684 O O . LEU A 1 84 ? -28.703 -1.389 21.005 1.00 92.19 84 LEU A O 1
ATOM 688 N N . SER A 1 85 ? -27.917 -1.942 23.041 1.00 90.94 85 SER A N 1
ATOM 689 C CA . SER A 1 85 ? -29.195 -2.411 23.595 1.00 90.94 85 SER A CA 1
ATOM 690 C C . SER A 1 85 ? -30.173 -1.259 23.844 1.00 90.94 85 SER A C 1
ATOM 692 O O . SER A 1 85 ? -31.376 -1.422 23.663 1.00 90.94 85 SER A O 1
ATOM 694 N N . GLU A 1 86 ? -29.657 -0.074 24.173 1.00 94.06 86 GLU A N 1
ATOM 695 C CA . GLU A 1 86 ? -30.409 1.187 24.272 1.00 94.06 86 GLU A CA 1
ATOM 696 C C . GLU A 1 86 ? -30.845 1.736 22.897 1.00 94.06 86 GLU A C 1
ATOM 698 O O . GLU A 1 86 ? -31.595 2.708 22.815 1.00 94.06 86 GLU A O 1
ATOM 703 N N . GLY A 1 87 ? -30.419 1.096 21.802 1.00 93.94 87 GLY A N 1
ATOM 704 C CA . GLY A 1 87 ? -30.837 1.419 20.439 1.00 93.94 87 GLY A CA 1
ATOM 705 C C . GLY A 1 87 ? -29.905 2.371 19.688 1.00 93.94 87 GLY A C 1
ATOM 706 O O . GLY A 1 87 ? -30.218 2.750 18.554 1.00 93.94 87 GLY A O 1
ATOM 707 N N . HIS A 1 88 ? -28.748 2.737 20.254 1.00 93.12 88 HIS A N 1
ATOM 708 C CA . HIS A 1 88 ? -27.742 3.497 19.512 1.00 93.12 88 HIS A CA 1
ATOM 709 C C . HIS A 1 88 ? -27.226 2.695 18.316 1.00 93.12 88 HIS A C 1
ATOM 711 O O . HIS A 1 88 ? -26.998 1.485 18.379 1.00 93.12 88 HIS A O 1
ATOM 717 N N . LYS A 1 89 ? -26.978 3.370 17.189 1.00 94.62 89 LYS A N 1
ATOM 718 C CA . LYS A 1 89 ? -26.433 2.691 16.008 1.00 94.62 89 LYS A CA 1
ATOM 719 C C . LYS A 1 89 ? -24.956 2.380 16.232 1.00 94.62 89 LYS A C 1
ATOM 721 O O . LYS A 1 89 ? -24.209 3.218 16.731 1.00 94.62 89 LYS A O 1
ATOM 726 N N . LYS A 1 90 ? -24.475 1.245 15.704 1.00 92.38 90 LYS A N 1
ATOM 727 C CA . LYS A 1 90 ? -23.042 0.861 15.725 1.00 92.38 90 LYS A CA 1
ATOM 728 C C . LYS A 1 90 ? -22.092 1.990 15.298 1.00 92.38 90 LYS A C 1
ATOM 730 O O . LYS A 1 90 ? -20.989 2.102 15.819 1.00 92.38 90 LYS A O 1
ATOM 735 N N . LYS A 1 91 ? -22.513 2.840 14.353 1.00 94.06 91 LYS A N 1
ATOM 736 C CA . LYS A 1 91 ? -21.733 3.999 13.886 1.00 94.06 91 LYS A CA 1
ATOM 737 C C . LYS A 1 91 ? -21.561 5.078 14.958 1.00 94.06 91 LYS A C 1
ATOM 739 O O . LYS A 1 91 ? -20.505 5.698 15.020 1.00 94.06 91 LYS A O 1
ATOM 744 N N . GLU A 1 92 ? -22.590 5.312 15.763 1.00 92.88 92 GLU A N 1
ATOM 745 C CA . GLU A 1 92 ? -22.575 6.300 16.843 1.00 92.88 92 GLU A CA 1
ATOM 746 C C . GLU A 1 92 ? -21.719 5.790 17.995 1.00 92.88 92 GLU A C 1
ATOM 748 O O . GLU A 1 92 ? -20.804 6.490 18.414 1.00 92.88 92 GLU A O 1
ATOM 753 N N . VAL A 1 93 ? -21.924 4.534 18.396 1.00 93.31 93 VAL A N 1
ATOM 754 C CA . VAL A 1 93 ? -21.121 3.865 19.428 1.00 93.31 93 VAL A CA 1
ATOM 755 C C . VAL A 1 93 ? -19.638 3.867 19.046 1.00 93.31 93 VAL A C 1
ATOM 757 O O . VAL A 1 93 ? -18.808 4.362 19.799 1.00 93.31 93 VAL A O 1
ATOM 760 N N . ALA A 1 94 ? -19.283 3.447 17.826 1.00 92.50 94 ALA A N 1
ATOM 761 C CA . ALA A 1 94 ? -17.889 3.457 17.369 1.00 92.50 94 ALA A CA 1
ATOM 762 C C . ALA A 1 94 ? -17.255 4.859 17.425 1.00 92.50 94 ALA A C 1
ATOM 764 O O . ALA A 1 94 ? -16.085 5.001 17.779 1.00 92.50 94 ALA A O 1
ATOM 765 N N . LYS A 1 95 ? -18.040 5.903 17.126 1.00 92.56 95 LYS A N 1
ATOM 766 C CA . LYS A 1 95 ? -17.589 7.293 17.220 1.00 92.56 95 LYS A CA 1
ATOM 767 C C . LYS A 1 95 ? -17.333 7.716 18.671 1.00 92.56 95 LYS A C 1
ATOM 769 O O . LYS A 1 95 ? -16.352 8.419 18.892 1.00 92.56 95 LYS A O 1
ATOM 774 N N . MET A 1 96 ? -18.161 7.291 19.630 1.00 89.56 96 MET A N 1
ATOM 775 C CA . MET A 1 96 ? -17.959 7.577 21.062 1.00 89.56 96 MET A CA 1
ATOM 776 C C . MET A 1 96 ? -16.631 7.005 21.569 1.00 89.56 96 MET A C 1
ATOM 778 O O . MET A 1 96 ? -15.905 7.684 22.285 1.00 89.56 96 MET A O 1
ATOM 782 N N . PHE A 1 97 ? -16.268 5.805 21.110 1.00 88.88 97 PHE A N 1
ATOM 783 C CA . PHE A 1 97 ? -15.003 5.150 21.454 1.00 88.88 97 PHE A CA 1
ATOM 784 C C . PHE A 1 97 ? -13.814 5.577 20.573 1.00 88.88 97 PHE A C 1
ATOM 786 O O . PHE A 1 97 ? -12.714 5.055 20.725 1.00 88.88 97 PHE A O 1
ATOM 793 N N . GLY A 1 98 ? -14.000 6.506 19.625 1.00 87.94 98 GLY A N 1
ATOM 794 C CA . GLY A 1 98 ? -12.923 6.977 18.746 1.00 87.94 98 GLY A CA 1
ATOM 795 C C . GLY A 1 98 ? -12.381 5.915 17.779 1.00 87.94 98 GLY A C 1
ATOM 796 O O . GLY A 1 98 ? -11.244 6.018 17.316 1.00 87.94 98 GLY A O 1
ATOM 797 N N . VAL A 1 99 ? -13.177 4.894 17.454 1.00 89.38 99 VAL A N 1
ATOM 798 C CA . VAL A 1 99 ? -12.771 3.758 16.616 1.00 89.38 99 VAL A CA 1
ATOM 799 C C . VAL A 1 99 ? -13.620 3.628 15.353 1.00 89.38 99 VAL A C 1
ATOM 801 O O . VAL A 1 99 ? -14.673 4.243 15.189 1.00 89.38 99 VAL A O 1
ATOM 804 N N . SER A 1 100 ? -13.164 2.791 14.419 1.00 90.75 100 SER A N 1
ATOM 805 C CA . SER A 1 100 ? -13.979 2.418 13.263 1.00 90.75 100 SER A CA 1
ATOM 806 C C . SER A 1 100 ? -15.079 1.425 13.658 1.00 90.75 100 SER A C 1
ATOM 808 O O . SER A 1 100 ? -14.915 0.636 14.588 1.00 90.75 100 SER A O 1
ATOM 810 N N . VAL A 1 101 ? -16.174 1.390 12.892 1.00 92.69 101 VAL A N 1
ATOM 811 C CA . VAL A 1 101 ? -17.250 0.395 13.077 1.00 92.69 101 VAL A CA 1
ATOM 812 C C . VAL A 1 101 ? -16.720 -1.036 12.969 1.00 92.69 101 VAL A C 1
ATOM 814 O O . VAL A 1 101 ? -17.154 -1.912 13.708 1.00 92.69 101 VAL A O 1
ATOM 817 N N . VAL A 1 102 ? -15.747 -1.267 12.084 1.00 92.06 102 VAL A N 1
ATOM 818 C CA . VAL A 1 102 ? -15.105 -2.578 11.909 1.00 92.06 102 VAL A CA 1
ATOM 819 C C . VAL A 1 102 ? -14.298 -2.959 13.151 1.00 92.06 102 VAL A C 1
ATOM 821 O O . VAL A 1 102 ? -14.323 -4.111 13.575 1.00 92.06 102 VAL A O 1
ATOM 824 N N . THR A 1 103 ? -13.612 -1.988 13.762 1.00 90.19 103 THR A N 1
ATOM 825 C CA . THR A 1 103 ? -12.886 -2.189 15.021 1.00 90.19 103 THR A CA 1
ATOM 826 C C . THR A 1 103 ? -13.852 -2.565 16.139 1.00 90.19 103 THR A C 1
ATOM 828 O O . THR A 1 103 ? -13.586 -3.535 16.840 1.00 90.19 103 THR A O 1
ATOM 831 N N . LEU A 1 104 ? -14.973 -1.851 16.272 1.00 91.00 104 LEU A N 1
ATOM 832 C CA . LEU A 1 104 ? -16.004 -2.152 17.265 1.00 91.00 104 LEU A CA 1
ATOM 833 C C . LEU A 1 104 ? -16.582 -3.567 17.075 1.00 91.00 104 LEU A C 1
ATOM 835 O O . LEU A 1 104 ? -16.611 -4.343 18.021 1.00 91.00 104 LEU A O 1
ATOM 839 N N . ASP A 1 105 ? -16.980 -3.936 15.852 1.00 91.56 105 ASP A N 1
ATOM 840 C CA . ASP A 1 105 ? -17.572 -5.255 15.566 1.00 91.56 105 ASP A CA 1
ATOM 841 C C . ASP A 1 105 ? -16.612 -6.405 15.884 1.00 91.56 105 ASP A C 1
ATOM 843 O O . ASP A 1 105 ? -17.018 -7.433 16.422 1.00 91.56 105 ASP A O 1
ATOM 847 N N . LYS A 1 106 ? -15.321 -6.207 15.597 1.00 89.75 106 LYS A N 1
ATOM 848 C CA . LYS A 1 106 ? -14.283 -7.171 15.952 1.00 89.75 106 LYS A CA 1
ATOM 849 C C . LYS A 1 106 ? -14.203 -7.374 17.466 1.00 89.75 106 LYS A C 1
ATOM 851 O O . LYS A 1 106 ? -14.193 -8.513 17.907 1.00 89.75 106 LYS A O 1
ATOM 856 N N . HIS A 1 107 ? -14.182 -6.293 18.240 1.00 87.75 107 HIS A N 1
ATOM 857 C CA . HIS A 1 107 ? -14.086 -6.368 19.699 1.00 87.75 107 HIS A CA 1
ATOM 858 C C . HIS A 1 107 ? -15.312 -7.054 20.321 1.00 87.75 107 HIS A C 1
ATOM 860 O O . HIS A 1 107 ? -15.156 -7.934 21.162 1.00 87.75 107 HIS A O 1
ATOM 866 N N . LEU A 1 108 ? -16.520 -6.736 19.842 1.00 88.62 108 LEU A N 1
ATOM 867 C CA . LEU A 1 108 ? -17.756 -7.401 20.276 1.00 88.62 108 LEU A CA 1
ATOM 868 C C . LEU A 1 108 ? -17.748 -8.905 19.948 1.00 88.62 108 LEU A C 1
ATOM 870 O O . LEU A 1 108 ? -18.154 -9.734 20.763 1.00 88.62 108 LEU A O 1
ATOM 874 N N . ARG A 1 109 ? -17.262 -9.273 18.756 1.00 87.50 109 ARG A N 1
ATOM 875 C CA . ARG A 1 109 ? -17.150 -10.673 18.325 1.00 87.50 109 ARG A CA 1
ATOM 876 C C . ARG A 1 109 ? -16.112 -11.444 19.131 1.00 87.50 109 ARG A C 1
ATOM 878 O O . ARG A 1 109 ? -16.406 -12.550 19.568 1.00 87.50 109 ARG A O 1
ATOM 885 N N . ASP A 1 110 ? -14.932 -10.865 19.336 1.00 84.44 110 ASP A N 1
ATOM 886 C CA . ASP A 1 110 ? -13.850 -11.486 20.102 1.00 84.44 110 ASP A CA 1
ATOM 887 C C . ASP A 1 110 ? -14.312 -11.759 21.551 1.00 84.44 110 ASP A C 1
ATOM 889 O O . ASP A 1 110 ? -14.064 -12.841 22.079 1.00 84.44 110 ASP A O 1
ATOM 893 N N . ALA A 1 111 ? -15.087 -10.845 22.151 1.00 81.38 111 ALA A N 1
ATOM 894 C CA . ALA A 1 111 ? -15.692 -11.041 23.472 1.00 81.38 111 ALA A CA 1
ATOM 895 C C . ALA A 1 111 ? -16.791 -12.121 23.498 1.00 81.38 111 ALA A C 1
ATOM 897 O O . ALA A 1 111 ? -16.895 -12.875 24.461 1.00 81.38 111 ALA A O 1
ATOM 898 N N . SER A 1 112 ? -17.577 -12.248 22.423 1.00 71.56 112 SER A N 1
ATOM 899 C CA . SER A 1 112 ? -18.624 -13.278 22.301 1.00 71.56 112 SER A CA 1
ATOM 900 C C . SER A 1 112 ? -18.051 -14.695 22.148 1.00 71.56 112 SER A C 1
ATOM 902 O O . SER A 1 112 ? -18.684 -15.669 22.543 1.00 71.56 112 SER A O 1
ATOM 904 N N . VAL A 1 113 ? -16.860 -14.821 21.553 1.00 64.31 113 VAL A N 1
ATOM 905 C CA . VAL A 1 113 ? -16.185 -16.108 21.293 1.00 64.31 113 VAL A CA 1
ATOM 906 C C . VAL A 1 113 ? -15.278 -16.529 22.464 1.00 64.31 113 VAL A C 1
ATOM 908 O O . VAL A 1 113 ? -14.947 -17.704 22.587 1.00 64.31 113 VAL A O 1
ATOM 911 N N . GLY A 1 114 ? -14.918 -15.605 23.363 1.00 53.81 114 GLY A N 1
ATOM 912 C CA . GLY A 1 114 ? -14.072 -15.861 24.538 1.00 53.81 114 GLY A CA 1
ATOM 913 C C . GLY A 1 114 ? -14.759 -16.531 25.738 1.00 53.81 114 GLY A C 1
ATOM 914 O O . GLY A 1 114 ? -14.090 -16.801 26.730 1.00 53.81 114 GLY A O 1
ATOM 915 N N . GLY A 1 115 ? -16.062 -16.827 25.671 1.00 40.72 115 GLY A N 1
ATOM 916 C CA . GLY A 1 115 ? -16.840 -17.463 26.748 1.00 40.72 115 GLY A CA 1
ATOM 917 C C . GLY A 1 115 ? -16.714 -18.991 26.832 1.00 40.72 115 GLY A C 1
ATOM 918 O O . GLY A 1 115 ? -17.692 -19.666 27.140 1.00 40.72 115 GLY A O 1
ATOM 919 N N . GLY A 1 116 ? -15.545 -19.543 26.507 1.00 44.94 116 GLY A N 1
ATOM 920 C CA . GLY A 1 116 ? -15.280 -20.980 26.525 1.00 44.94 116 GLY A CA 1
ATOM 921 C C . GLY A 1 116 ? -13.860 -21.274 26.985 1.00 44.94 116 GLY A C 1
ATOM 922 O O . GLY A 1 116 ? -13.008 -21.596 26.160 1.00 44.94 116 GLY A O 1
ATOM 923 N N . ASN A 1 117 ? -13.612 -21.131 28.286 1.00 37.00 117 ASN A N 1
ATOM 924 C CA . ASN A 1 117 ? -12.526 -21.813 28.986 1.00 37.00 117 ASN A CA 1
ATOM 925 C C . ASN A 1 117 ? -12.887 -21.982 30.462 1.00 37.00 117 ASN A C 1
ATOM 927 O O . ASN A 1 117 ? -13.235 -20.956 31.087 1.00 37.00 117 ASN A O 1
#

Nearest PDB structures (foldseek):
  5af3-assembly1_A  TM=8.005E-01  e=9.508E-01  Mycobacterium tuberculosis H37Rv
  7s03-assembly1_A-2  TM=5.250E-01  e=2.475E-01  Homo sapiens
  1mdm-assembly1_A  TM=5.765E-01  e=1.588E+00  Homo sapiens
  4ld5-assembly1_B  TM=4.589E-01  e=2.052E+00  Staphylococcus aureus

Foldseek 3Di:
DPDDDDCVPPVVVVVVVVVVCVVVVVQPQFDWQDLAPPDIDTHHPVCNDDVNSVVVCVVVVHDPDDDPPPDLQDDDLVVLVVCVVVPDDLCVSCVVSVHDSVSNVVVNVVVVVPPDD

Organism: NCBI:txid749906

pLDDT: mean 80.71, std 13.7, range [37.0, 94.62]